Protein AF-A0A7W0LN14-F1 (afdb_monomer)

Foldseek 3Di:
DQFQAWPDDAPDDQPVLVVLLVVLVVCCVVCVVLPQLGPVLNVLLNSLSRHQVRQLCRQFPPVLSCVQLVVLCVVQNSLLSSLLSLLLCCQLFVQIWTFGFDPDVPDRDTDTHGVNVVSVVSLVVLVVRDPSSNVSSVVSSVNSNVSSVVGGDHGPNVRD

Secondary structure (DSSP, 8-state):
-EEEEES---SS--HHHHHHHHHHHHHHHH-GGG-TTHHHHHHHHHHHIIIIIHHHHHHS-HHHHHHHHHHHHHHHHHHHHHHHHHHHHHHH-TT-EEEEE---TT---EEEEEHHHHHHHHHHHHHHH-HHHHHHHHHHHHHHHHHHHHH-SS--GGG-

Mean predicted aligned error: 6.48 Å

pLDDT: mean 83.42, std 11.2, range [43.25, 94.38]

Radius of gyration: 14.92 Å; Cα contacts (8 Å, |Δi|>4): 270; chains: 1; bounding box: 35×44×38 Å

Structure (mmCIF, N/CA/C/O backbone):
data_AF-A0A7W0LN14-F1
#
_entry.id   AF-A0A7W0LN14-F1
#
loop_
_atom_site.group_PDB
_atom_site.id
_atom_site.type_symbol
_atom_site.label_atom_id
_atom_site.label_alt_id
_atom_site.label_comp_id
_atom_site.label_asym_id
_atom_site.label_entity_id
_atom_site.label_seq_id
_atom_site.pdbx_PDB_ins_code
_atom_site.Cartn_x
_atom_site.Cartn_y
_atom_site.Cartn_z
_atom_site.occupancy
_atom_site.B_iso_or_equiv
_atom_site.auth_seq_id
_atom_site.auth_comp_id
_atom_site.auth_asym_id
_atom_site.auth_atom_id
_atom_site.pdbx_PDB_model_num
ATOM 1 N N . MET A 1 1 ? 7.632 -15.639 7.953 1.00 59.16 1 MET A N 1
ATOM 2 C CA . MET A 1 1 ? 6.330 -15.135 8.439 1.00 59.16 1 MET A CA 1
ATOM 3 C C . MET A 1 1 ? 5.765 -14.255 7.340 1.00 59.16 1 MET A C 1
ATOM 5 O O . MET A 1 1 ? 6.448 -13.316 6.955 1.00 59.16 1 MET A O 1
ATOM 9 N N . ALA A 1 2 ? 4.620 -14.611 6.762 1.00 59.25 2 ALA A N 1
ATOM 10 C CA . ALA A 1 2 ? 4.026 -13.870 5.650 1.00 59.25 2 ALA A CA 1
ATOM 11 C C . ALA A 1 2 ? 2.795 -13.099 6.160 1.00 59.25 2 ALA A C 1
ATOM 13 O O . ALA A 1 2 ? 1.876 -13.730 6.693 1.00 59.25 2 ALA A O 1
ATOM 14 N N . PRO A 1 3 ? 2.774 -11.758 6.071 1.00 65.00 3 PRO A N 1
ATOM 15 C CA . PRO A 1 3 ? 1.606 -10.980 6.462 1.00 65.00 3 PRO A CA 1
ATOM 16 C C . PRO A 1 3 ? 0.454 -11.269 5.495 1.00 65.00 3 PRO A C 1
ATOM 18 O O . PRO A 1 3 ? 0.633 -11.199 4.281 1.00 65.00 3 PRO A O 1
ATOM 21 N N . LEU A 1 4 ? -0.713 -11.642 6.028 1.00 71.69 4 LEU A N 1
ATOM 22 C CA . LEU A 1 4 ? -1.864 -12.038 5.208 1.00 71.69 4 LEU A CA 1
ATOM 23 C C . LEU A 1 4 ? -2.873 -10.907 5.052 1.00 71.69 4 LEU A C 1
ATOM 25 O O . LEU A 1 4 ? -3.356 -10.646 3.951 1.00 71.69 4 LEU A O 1
ATOM 29 N N . LYS A 1 5 ? -3.235 -10.281 6.171 1.00 77.88 5 LYS A N 1
ATOM 30 C CA . LYS A 1 5 ? -4.302 -9.286 6.245 1.00 77.88 5 LYS A CA 1
ATOM 31 C C . LYS A 1 5 ? -4.166 -8.495 7.540 1.00 77.88 5 LYS A C 1
ATOM 33 O O . LYS A 1 5 ? -3.615 -8.990 8.521 1.00 77.88 5 LYS A O 1
ATOM 38 N N . ASP A 1 6 ? -4.680 -7.280 7.559 1.00 79.06 6 ASP A N 1
ATOM 39 C CA . ASP A 1 6 ? -4.916 -6.551 8.797 1.00 79.06 6 ASP A CA 1
ATOM 40 C C . ASP A 1 6 ? -6.107 -7.097 9.605 1.00 79.06 6 ASP A C 1
ATOM 42 O O . ASP A 1 6 ? -6.976 -7.810 9.096 1.00 79.06 6 ASP A O 1
ATOM 46 N N . ASN A 1 7 ? -6.127 -6.765 10.897 1.00 81.38 7 ASN A N 1
ATOM 47 C CA . ASN A 1 7 ? -7.186 -7.139 11.836 1.00 81.38 7 ASN A CA 1
ATOM 48 C C . ASN A 1 7 ? -8.394 -6.176 11.807 1.00 81.38 7 ASN A C 1
ATOM 50 O O . ASN A 1 7 ? -9.197 -6.165 12.733 1.00 81.38 7 ASN A O 1
ATOM 54 N N . ILE A 1 8 ? -8.504 -5.320 10.785 1.00 78.50 8 ILE A N 1
ATOM 55 C CA . ILE A 1 8 ? -9.603 -4.355 10.668 1.00 78.50 8 ILE A CA 1
ATOM 56 C C . ILE A 1 8 ? -10.815 -5.062 10.047 1.00 78.50 8 ILE A C 1
ATOM 58 O O . ILE A 1 8 ? -10.728 -5.654 8.962 1.00 78.50 8 ILE A O 1
ATOM 62 N N . GLU A 1 9 ? -11.963 -4.996 10.725 1.00 75.69 9 GLU A N 1
ATOM 63 C CA . GLU A 1 9 ? -13.231 -5.484 10.180 1.00 75.69 9 GLU A CA 1
ATOM 64 C C . GLU A 1 9 ? -13.692 -4.592 9.021 1.00 75.69 9 GLU A C 1
ATOM 66 O O . GLU A 1 9 ? -14.036 -3.422 9.191 1.00 75.69 9 GLU A O 1
ATOM 71 N N . LYS A 1 10 ? -13.696 -5.154 7.809 1.00 75.31 10 LYS A N 1
ATOM 72 C CA . LYS A 1 10 ? -14.046 -4.424 6.583 1.00 75.31 10 LYS A CA 1
ATOM 73 C C . LYS A 1 10 ? -15.563 -4.374 6.430 1.00 75.31 10 LYS A C 1
ATOM 75 O O . LYS A 1 10 ? -16.206 -5.423 6.367 1.00 75.31 10 LYS A O 1
ATOM 80 N N . ARG A 1 11 ? -16.138 -3.173 6.313 1.00 78.38 11 ARG A N 1
ATOM 81 C CA . ARG A 1 11 ? -17.588 -2.987 6.093 1.00 78.38 11 ARG A CA 1
ATOM 82 C C . ARG A 1 11 ? -17.982 -3.254 4.641 1.00 78.38 11 ARG A C 1
ATOM 84 O O . ARG A 1 11 ? -19.139 -3.574 4.367 1.00 78.38 11 ARG A O 1
ATOM 91 N N . ARG A 1 12 ? -17.044 -3.097 3.703 1.00 80.81 12 ARG A N 1
ATOM 92 C CA . ARG A 1 12 ? -17.236 -3.336 2.266 1.00 80.81 12 ARG A CA 1
ATOM 93 C C . ARG A 1 12 ? -16.156 -4.243 1.693 1.00 80.81 12 ARG A C 1
ATOM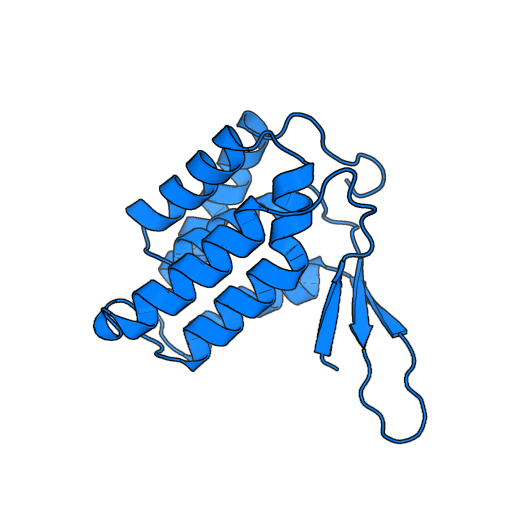 95 O O . ARG A 1 12 ? -15.040 -4.327 2.197 1.00 80.81 12 ARG A O 1
ATOM 102 N N . PHE A 1 13 ? -16.504 -4.918 0.601 1.00 83.31 13 PHE A N 1
ATOM 103 C CA . PHE A 1 13 ? -15.533 -5.681 -0.171 1.00 83.31 13 PHE A CA 1
ATOM 104 C C . PHE A 1 13 ? -14.588 -4.718 -0.918 1.00 83.31 13 PHE A C 1
ATOM 106 O O . PHE A 1 13 ? -15.085 -3.769 -1.530 1.00 83.31 13 PHE A O 1
ATOM 113 N N . PRO A 1 14 ? -13.259 -4.935 -0.886 1.00 87.88 14 PRO A N 1
ATOM 114 C CA . PRO A 1 14 ? -12.272 -3.988 -1.406 1.00 87.88 14 PRO A CA 1
ATOM 115 C C . PRO A 1 14 ? -12.111 -4.108 -2.930 1.00 87.88 14 PRO A C 1
ATOM 117 O O . PRO A 1 14 ? -11.111 -4.621 -3.439 1.00 87.88 14 PRO A O 1
ATOM 120 N N . VAL A 1 15 ? -13.141 -3.694 -3.671 1.00 91.00 15 VAL A N 1
ATOM 121 C CA . VAL A 1 15 ? -13.194 -3.825 -5.135 1.00 91.00 15 VAL A CA 1
ATOM 122 C C . VAL A 1 15 ? -12.115 -2.972 -5.792 1.00 91.00 15 VAL A C 1
ATOM 124 O O . VAL A 1 15 ? -11.410 -3.463 -6.671 1.00 91.00 15 VAL A O 1
ATOM 127 N N . LEU A 1 16 ? -11.954 -1.714 -5.377 1.00 92.69 16 LEU A N 1
ATOM 128 C CA . LEU A 1 16 ? -10.988 -0.819 -6.012 1.00 92.69 16 LEU A CA 1
ATOM 129 C C . LEU A 1 16 ? -9.555 -1.237 -5.727 1.00 92.69 16 LEU A C 1
ATOM 131 O O . LEU A 1 16 ? -8.716 -1.156 -6.618 1.00 92.69 16 LEU A O 1
ATOM 135 N N . THR A 1 17 ? -9.278 -1.733 -4.528 1.00 92.38 17 THR A N 1
ATOM 136 C CA . THR A 1 17 ? -7.970 -2.291 -4.189 1.00 92.38 17 THR A CA 1
ATOM 137 C C . THR A 1 17 ? -7.612 -3.426 -5.144 1.00 92.38 17 THR A C 1
ATOM 139 O O . THR A 1 17 ? -6.520 -3.432 -5.706 1.00 92.38 17 THR A O 1
ATOM 142 N N . LEU A 1 18 ? -8.543 -4.351 -5.395 1.00 92.81 18 LEU A N 1
ATOM 143 C CA . LEU A 1 18 ? -8.330 -5.452 -6.338 1.00 92.81 18 LEU A CA 1
ATOM 144 C C . LEU A 1 18 ? -8.166 -4.959 -7.778 1.00 92.81 18 LEU A C 1
ATOM 146 O O . LEU A 1 18 ? -7.298 -5.455 -8.494 1.00 92.81 18 LEU A O 1
ATOM 150 N N . VAL A 1 19 ? -8.952 -3.962 -8.190 1.00 93.88 19 VAL A N 1
ATOM 151 C CA . VAL A 1 19 ? -8.820 -3.332 -9.512 1.00 93.88 19 VAL A CA 1
ATOM 152 C C . VAL A 1 19 ? -7.448 -2.683 -9.672 1.00 93.88 19 VAL A C 1
ATOM 154 O O . VAL A 1 19 ? -6.826 -2.845 -10.716 1.00 93.88 19 VAL A O 1
ATOM 157 N N . VAL A 1 20 ? -6.938 -1.996 -8.649 1.00 93.81 20 VAL A N 1
ATOM 158 C CA . VAL A 1 20 ? -5.604 -1.382 -8.679 1.00 93.81 20 VAL A CA 1
ATOM 159 C C . VAL A 1 20 ? -4.504 -2.445 -8.681 1.00 93.81 20 VAL A C 1
ATOM 161 O O . VAL A 1 20 ? -3.548 -2.315 -9.441 1.00 93.81 20 VAL A O 1
ATOM 164 N N . ILE A 1 21 ? -4.645 -3.524 -7.902 1.00 93.50 21 ILE A N 1
ATOM 165 C CA . ILE A 1 21 ? -3.713 -4.665 -7.932 1.00 93.50 21 ILE A CA 1
ATOM 166 C C . ILE A 1 21 ? -3.640 -5.249 -9.346 1.00 93.50 21 ILE A C 1
ATOM 168 O O . ILE A 1 21 ? -2.551 -5.387 -9.904 1.00 93.50 21 ILE A O 1
ATOM 172 N N . ALA A 1 22 ? -4.797 -5.546 -9.941 1.00 93.88 22 ALA A N 1
ATOM 173 C CA . ALA A 1 22 ? -4.879 -6.079 -11.295 1.00 93.88 22 ALA A CA 1
ATOM 174 C C . ALA A 1 22 ? -4.327 -5.081 -12.325 1.00 93.88 22 ALA A C 1
ATOM 176 O O . ALA A 1 22 ? -3.547 -5.463 -13.191 1.00 93.88 22 ALA A O 1
ATOM 177 N N . GLY A 1 23 ? -4.672 -3.799 -12.197 1.00 93.50 23 GLY A N 1
ATOM 178 C CA . GLY A 1 23 ? -4.197 -2.728 -13.070 1.00 93.50 23 GLY A CA 1
ATOM 179 C C . GLY A 1 23 ? -2.678 -2.577 -13.043 1.00 93.50 23 GLY A C 1
ATOM 180 O O . GLY A 1 23 ? -2.062 -2.476 -14.099 1.00 93.50 23 GLY A O 1
ATOM 181 N N . ASN A 1 24 ? -2.058 -2.647 -11.865 1.00 92.62 24 ASN A N 1
ATOM 182 C CA . ASN A 1 24 ? -0.603 -2.591 -11.716 1.00 92.62 24 ASN A CA 1
ATOM 183 C C . ASN A 1 24 ? 0.087 -3.833 -12.286 1.00 92.62 24 ASN A C 1
ATOM 185 O O . ASN A 1 24 ? 1.125 -3.708 -12.932 1.00 92.62 24 ASN A O 1
ATOM 189 N N . ALA A 1 25 ? -0.499 -5.019 -12.097 1.00 91.88 25 ALA A N 1
ATOM 190 C CA . ALA A 1 25 ? 0.013 -6.252 -12.691 1.00 91.88 25 ALA A CA 1
ATOM 191 C C . ALA A 1 25 ? -0.061 -6.221 -14.229 1.00 91.88 25 ALA A C 1
ATOM 193 O O . ALA A 1 25 ? 0.896 -6.598 -14.904 1.00 91.88 25 ALA A O 1
ATOM 194 N N . VAL A 1 26 ? -1.167 -5.719 -14.790 1.00 92.88 26 VAL A N 1
ATOM 195 C CA . VAL A 1 26 ? -1.318 -5.517 -16.239 1.00 92.88 26 VAL A CA 1
ATOM 196 C C . VAL A 1 26 ? -0.335 -4.465 -16.743 1.00 92.88 26 VAL A C 1
ATOM 198 O O . VAL A 1 26 ? 0.326 -4.694 -17.753 1.00 92.88 26 VAL A O 1
ATOM 201 N N . LEU A 1 27 ? -0.189 -3.340 -16.038 1.00 90.56 27 LEU A N 1
ATOM 202 C CA . LEU A 1 27 ? 0.746 -2.281 -16.414 1.00 90.56 27 LEU A CA 1
ATOM 203 C C . LEU A 1 27 ? 2.183 -2.802 -16.469 1.00 90.56 27 LEU A C 1
ATOM 205 O O . LEU A 1 27 ? 2.883 -2.503 -17.428 1.00 90.56 27 LEU A O 1
ATOM 209 N N . TYR A 1 28 ? 2.591 -3.630 -15.506 1.00 89.81 28 TYR A N 1
ATOM 210 C CA . TYR A 1 28 ? 3.896 -4.289 -15.534 1.00 89.81 28 TYR A CA 1
ATOM 211 C C . TYR A 1 28 ? 4.057 -5.221 -16.741 1.00 89.81 28 TYR A C 1
ATOM 213 O O . TYR A 1 28 ? 5.114 -5.248 -17.360 1.00 89.81 28 TYR A O 1
ATOM 221 N N . GLY A 1 29 ? 3.007 -5.960 -17.111 1.00 89.62 29 GLY A N 1
ATOM 222 C CA . GLY A 1 29 ? 3.032 -6.831 -18.289 1.00 89.62 29 GLY A CA 1
ATOM 223 C C . GLY A 1 29 ? 3.119 -6.076 -19.621 1.00 89.62 29 GLY A C 1
ATOM 224 O O . GLY A 1 29 ? 3.702 -6.591 -20.571 1.00 89.62 29 GLY A O 1
ATOM 225 N N . VAL A 1 30 ? 2.550 -4.868 -19.701 1.00 91.12 30 VAL A N 1
ATOM 226 C CA . VAL A 1 30 ? 2.544 -4.043 -20.925 1.00 91.12 30 VAL A CA 1
ATOM 227 C C . VAL A 1 30 ? 3.768 -3.126 -21.009 1.00 91.12 30 VAL A C 1
ATOM 229 O O . VAL A 1 30 ? 4.254 -2.875 -22.109 1.00 91.12 30 VAL A O 1
ATOM 232 N N . ARG A 1 31 ? 4.238 -2.606 -19.870 1.00 87.62 31 ARG A N 1
ATOM 233 C CA . ARG A 1 31 ? 5.351 -1.650 -19.745 1.00 87.62 31 ARG A CA 1
ATOM 234 C C . ARG A 1 31 ? 6.220 -1.969 -18.524 1.00 87.62 31 ARG A C 1
ATOM 236 O O . ARG A 1 31 ? 6.171 -1.241 -17.525 1.00 87.62 31 ARG A O 1
ATOM 243 N N . PRO A 1 32 ? 7.007 -3.055 -18.562 1.00 83.00 32 PRO A N 1
ATOM 244 C CA . PRO A 1 32 ? 7.890 -3.418 -17.455 1.00 83.00 32 PRO A CA 1
ATOM 245 C C . PRO A 1 32 ? 8.931 -2.332 -17.150 1.00 83.00 32 PRO A C 1
ATOM 247 O O . PRO A 1 32 ? 9.331 -2.185 -16.001 1.00 83.00 32 PRO A O 1
ATOM 250 N N . GLU A 1 33 ? 9.310 -1.522 -18.140 1.00 81.25 33 GLU A N 1
ATOM 251 C CA . GLU A 1 33 ? 10.228 -0.386 -18.008 1.00 81.25 33 GLU A CA 1
ATOM 252 C C . GLU A 1 33 ? 9.703 0.751 -17.120 1.00 81.25 33 GLU A C 1
ATOM 254 O O . GLU A 1 33 ? 10.471 1.617 -16.729 1.00 81.25 33 GLU A O 1
ATOM 259 N N . SER A 1 34 ? 8.407 0.765 -16.790 1.00 75.62 34 SER A N 1
ATOM 260 C CA . SER A 1 34 ? 7.837 1.734 -15.839 1.00 75.62 34 SER A CA 1
ATOM 261 C C . SER A 1 34 ? 8.104 1.367 -14.369 1.00 75.62 34 SER A C 1
ATOM 263 O O . SER A 1 34 ? 7.630 2.065 -13.473 1.00 75.62 34 SER A O 1
ATOM 265 N N . PHE A 1 35 ? 8.789 0.246 -14.116 1.00 78.19 35 PHE A N 1
ATOM 266 C CA . PHE A 1 35 ? 9.081 -0.286 -12.787 1.00 78.19 35 PHE A CA 1
ATOM 267 C C . PHE A 1 35 ? 10.585 -0.507 -12.641 1.00 78.19 35 PHE A C 1
ATOM 269 O O . PHE A 1 35 ? 11.102 -1.558 -13.024 1.00 78.19 35 PHE A O 1
ATOM 276 N N . ASP A 1 36 ? 11.271 0.470 -12.053 1.00 69.38 36 ASP A N 1
ATOM 277 C CA . ASP A 1 36 ? 12.735 0.487 -11.975 1.00 69.38 36 ASP A CA 1
ATOM 278 C C . ASP A 1 36 ? 13.305 -0.747 -11.234 1.00 69.38 36 ASP A C 1
ATOM 280 O O . ASP A 1 36 ? 14.236 -1.400 -11.694 1.00 69.38 36 ASP A O 1
ATOM 284 N N . GLY A 1 37 ? 12.650 -1.196 -10.158 1.00 71.19 37 GLY A N 1
ATOM 285 C CA . GLY A 1 37 ? 13.014 -2.386 -9.373 1.00 71.19 37 GLY A CA 1
ATOM 286 C C . GLY A 1 37 ? 12.428 -3.718 -9.873 1.00 71.19 37 GLY A C 1
ATOM 287 O O . GLY A 1 37 ? 12.472 -4.728 -9.156 1.00 71.19 37 GLY A O 1
ATOM 288 N N . GLY A 1 38 ? 11.845 -3.744 -11.075 1.00 82.94 38 GLY A N 1
ATOM 289 C CA . GLY A 1 38 ? 11.341 -4.950 -11.734 1.00 82.94 38 GLY A CA 1
ATOM 290 C C . GLY A 1 38 ? 10.238 -5.697 -10.968 1.00 82.94 38 GLY A C 1
ATOM 291 O O . GLY A 1 38 ? 9.455 -5.129 -10.204 1.00 82.94 38 GLY A O 1
ATOM 292 N N . ILE A 1 39 ? 10.159 -7.017 -11.177 1.00 85.19 39 ILE A N 1
ATOM 293 C CA . ILE A 1 39 ? 9.083 -7.851 -10.612 1.00 85.19 39 ILE A CA 1
ATOM 294 C C . ILE A 1 39 ? 9.092 -7.880 -9.079 1.00 85.19 39 ILE A C 1
ATOM 296 O O . ILE A 1 39 ? 8.041 -8.004 -8.458 1.00 85.19 39 ILE A O 1
ATOM 300 N N . ALA A 1 40 ? 10.264 -7.744 -8.454 1.00 85.75 40 ALA A N 1
ATOM 301 C CA . ALA A 1 40 ? 10.395 -7.771 -7.002 1.00 85.75 40 ALA A CA 1
ATOM 302 C C . ALA A 1 40 ? 9.711 -6.555 -6.358 1.00 85.75 40 ALA A C 1
ATOM 304 O O . ALA A 1 40 ? 8.925 -6.711 -5.421 1.00 85.75 40 ALA A O 1
ATOM 305 N N . GLN A 1 41 ? 9.933 -5.364 -6.921 1.00 83.94 41 GLN A N 1
ATOM 306 C CA . GLN A 1 41 ? 9.274 -4.137 -6.482 1.00 83.94 41 GLN A CA 1
ATOM 307 C C . GLN A 1 41 ? 7.758 -4.213 -6.680 1.00 83.94 41 GLN A C 1
ATOM 309 O O . GLN A 1 41 ? 7.002 -3.824 -5.787 1.00 83.94 41 GLN A O 1
ATOM 314 N N . LEU A 1 42 ? 7.302 -4.766 -7.811 1.00 88.25 42 LEU A N 1
ATOM 315 C CA . LEU A 1 42 ? 5.879 -5.002 -8.045 1.00 88.25 42 LEU A CA 1
ATOM 316 C C . LEU A 1 42 ? 5.294 -5.932 -6.976 1.00 88.25 42 LEU A C 1
ATOM 318 O O . LEU A 1 42 ? 4.272 -5.601 -6.384 1.00 88.25 42 LEU A O 1
ATOM 322 N N . LEU A 1 43 ? 5.924 -7.075 -6.697 1.00 89.88 43 LEU A N 1
ATOM 323 C CA . LEU A 1 43 ? 5.405 -8.039 -5.721 1.00 89.88 43 LEU A CA 1
ATOM 324 C C . LEU A 1 43 ? 5.308 -7.438 -4.318 1.00 89.88 43 LEU A C 1
ATOM 326 O O . LEU A 1 43 ? 4.315 -7.671 -3.627 1.00 89.88 43 LEU A O 1
ATOM 330 N N . VAL A 1 44 ? 6.284 -6.622 -3.913 1.00 88.12 44 VAL A N 1
ATOM 331 C CA . VAL A 1 44 ? 6.206 -5.888 -2.644 1.00 88.12 44 VAL A CA 1
ATOM 332 C C . VAL A 1 44 ? 5.072 -4.870 -2.672 1.00 88.12 44 VAL A C 1
ATOM 334 O O . VAL A 1 44 ? 4.243 -4.868 -1.764 1.00 88.12 44 VAL A O 1
ATOM 337 N N . ALA A 1 45 ? 4.965 -4.061 -3.725 1.00 90.06 45 ALA A N 1
ATOM 338 C CA . ALA A 1 45 ? 3.896 -3.075 -3.867 1.00 90.06 45 ALA A CA 1
ATOM 339 C C . ALA A 1 45 ? 2.498 -3.725 -3.819 1.00 90.06 45 ALA A C 1
ATOM 341 O O . ALA A 1 45 ? 1.626 -3.274 -3.074 1.00 90.06 45 ALA A O 1
ATOM 342 N N . LEU A 1 46 ? 2.298 -4.824 -4.550 1.00 92.50 46 LEU A N 1
ATOM 343 C CA . LEU A 1 46 ? 1.043 -5.577 -4.578 1.00 92.50 46 LEU A CA 1
ATOM 344 C C . LEU A 1 46 ? 0.752 -6.274 -3.246 1.00 92.50 46 LEU A C 1
ATOM 346 O O . LEU A 1 46 ? -0.396 -6.273 -2.809 1.00 92.50 46 LEU A O 1
ATOM 350 N N . GLY A 1 47 ? 1.766 -6.833 -2.582 1.00 89.81 47 GLY A N 1
ATOM 351 C CA . GLY A 1 47 ? 1.612 -7.461 -1.269 1.00 89.81 47 GLY A CA 1
ATOM 352 C C . GLY A 1 47 ? 1.154 -6.461 -0.209 1.00 89.81 47 GLY A C 1
ATOM 353 O O . GLY A 1 47 ? 0.197 -6.715 0.519 1.00 89.81 47 GLY A O 1
ATOM 354 N N . PHE A 1 48 ? 1.768 -5.279 -0.170 1.00 89.81 48 PHE A N 1
ATOM 355 C CA . PHE A 1 48 ? 1.342 -4.202 0.726 1.00 89.81 48 PHE A CA 1
ATOM 356 C C . PHE A 1 48 ? -0.061 -3.687 0.388 1.00 89.81 48 PHE A C 1
ATOM 358 O O . PHE A 1 48 ? -0.873 -3.468 1.289 1.00 89.81 48 PHE A O 1
ATOM 365 N N . LEU A 1 49 ? -0.381 -3.550 -0.900 1.00 91.50 49 LEU A N 1
ATOM 366 C CA . LEU A 1 49 ? -1.713 -3.146 -1.343 1.00 91.50 49 LEU A CA 1
ATOM 367 C C . LEU A 1 49 ? -2.781 -4.190 -0.975 1.00 91.50 49 LEU A C 1
ATOM 369 O O . LEU A 1 49 ? -3.879 -3.824 -0.564 1.00 91.50 49 LEU A O 1
ATOM 373 N N . TRP A 1 50 ? -2.450 -5.478 -1.046 1.00 90.56 50 TRP A N 1
ATOM 374 C CA . TRP A 1 50 ? -3.323 -6.573 -0.624 1.00 90.56 50 TRP A CA 1
ATOM 375 C C . TRP A 1 50 ? -3.633 -6.526 0.876 1.00 90.56 50 TRP A C 1
ATOM 377 O O . TRP A 1 50 ? -4.790 -6.670 1.280 1.00 90.56 50 TRP A O 1
ATOM 387 N N . ILE A 1 51 ? -2.610 -6.291 1.701 1.00 88.06 51 ILE A N 1
ATOM 388 C CA . ILE A 1 51 ? -2.749 -6.274 3.161 1.00 88.06 51 ILE A CA 1
ATOM 389 C C . ILE A 1 51 ? -3.536 -5.040 3.609 1.00 88.06 51 ILE A C 1
ATOM 391 O O . ILE A 1 51 ? -4.528 -5.182 4.322 1.00 88.06 51 ILE A O 1
ATOM 395 N N . PHE A 1 52 ? -3.115 -3.849 3.170 1.00 90.06 52 PHE A N 1
ATOM 396 C CA . PHE A 1 52 ? -3.571 -2.571 3.729 1.00 90.06 52 PHE A CA 1
ATOM 397 C C . PHE A 1 52 ? -4.584 -1.828 2.854 1.00 90.06 52 PHE A C 1
ATOM 399 O O . PHE A 1 52 ? -5.421 -1.085 3.369 1.00 90.06 52 PHE A O 1
ATOM 406 N N . GLY A 1 53 ? -4.543 -2.020 1.533 1.00 88.88 53 GLY A N 1
ATOM 407 C CA . GLY A 1 53 ? -5.334 -1.237 0.579 1.00 88.88 53 GLY A CA 1
ATOM 408 C C . GLY A 1 53 ? -6.832 -1.314 0.845 1.00 88.88 53 GLY A C 1
ATOM 409 O O . GLY A 1 53 ? -7.508 -0.288 0.862 1.00 88.88 53 GLY A O 1
ATOM 410 N N . GLY A 1 54 ? -7.333 -2.506 1.178 1.00 89.94 54 GLY A N 1
ATOM 411 C CA . GLY A 1 54 ? -8.760 -2.691 1.434 1.00 89.94 54 GLY A CA 1
ATOM 412 C C . GLY A 1 54 ? -9.280 -1.945 2.665 1.00 89.94 54 GLY A C 1
ATOM 413 O O . GLY A 1 54 ? -10.447 -1.574 2.693 1.00 89.94 54 GLY A O 1
ATOM 414 N N . SER A 1 55 ? -8.435 -1.698 3.665 1.00 90.12 55 SER A N 1
ATOM 415 C CA . SER A 1 55 ? -8.836 -0.947 4.864 1.00 90.12 55 SER A CA 1
ATOM 416 C C . SER A 1 55 ? -8.778 0.554 4.639 1.00 90.12 55 SER A C 1
ATOM 418 O O . SER A 1 55 ? -9.614 1.293 5.152 1.00 90.12 55 SER A O 1
ATOM 420 N N . ILE A 1 56 ? -7.853 1.007 3.790 1.00 89.75 56 ILE A N 1
ATOM 421 C CA . ILE A 1 56 ? -7.848 2.386 3.300 1.00 89.75 56 ILE A CA 1
ATOM 422 C C . ILE A 1 56 ? -9.114 2.637 2.482 1.00 89.75 56 ILE A C 1
ATOM 424 O O . ILE A 1 56 ? -9.802 3.619 2.740 1.00 89.75 56 ILE A O 1
ATOM 428 N N . GLU A 1 57 ? -9.458 1.745 1.551 1.00 91.81 57 GLU A N 1
ATOM 429 C CA . GLU A 1 57 ? -10.677 1.845 0.740 1.00 91.81 57 GLU A CA 1
ATOM 430 C C . GLU A 1 57 ? -11.944 1.905 1.604 1.00 91.81 57 GLU A C 1
ATOM 432 O O . GLU A 1 57 ? -12.816 2.724 1.331 1.00 91.81 57 GLU A O 1
ATOM 437 N N . ASP A 1 58 ? -12.029 1.107 2.673 1.00 89.62 58 ASP A N 1
ATOM 438 C CA . ASP A 1 58 ? -13.180 1.102 3.589 1.00 89.62 58 ASP A CA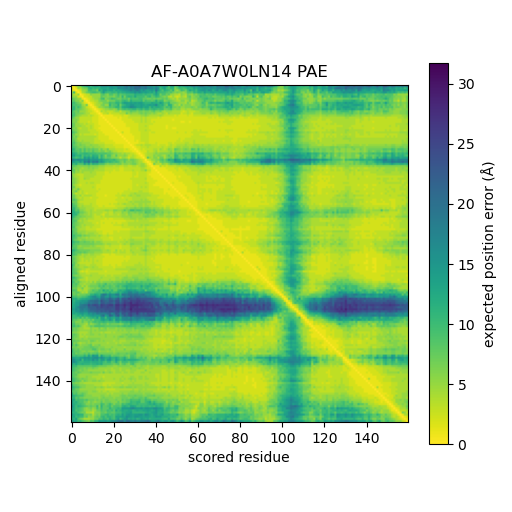 1
ATOM 439 C C . ASP A 1 58 ? -13.297 2.405 4.409 1.00 89.62 58 ASP A C 1
ATOM 441 O O . ASP A 1 58 ? -14.403 2.870 4.696 1.00 89.62 58 ASP A O 1
ATOM 445 N N . SER A 1 59 ? -12.161 3.041 4.725 1.00 86.69 59 SER A N 1
ATOM 446 C CA . SER A 1 59 ? -12.098 4.308 5.475 1.00 86.69 59 SER A CA 1
ATOM 447 C C . SER A 1 59 ? -12.599 5.531 4.685 1.00 86.69 59 SER A C 1
ATOM 449 O O . SER A 1 59 ? -12.884 6.600 5.250 1.00 86.69 59 SER A O 1
ATOM 451 N N . MET A 1 60 ? -12.714 5.397 3.361 1.00 88.31 60 MET A N 1
ATOM 452 C CA . MET A 1 60 ? -13.054 6.484 2.446 1.00 88.31 60 MET A CA 1
ATOM 453 C C . MET A 1 60 ? -14.113 6.075 1.419 1.00 88.31 60 MET A C 1
ATOM 455 O O . MET A 1 60 ? -14.599 4.951 1.377 1.00 88.31 60 MET A O 1
ATOM 459 N N . SER A 1 61 ? -14.561 7.031 0.606 1.00 87.75 61 SER A N 1
ATOM 460 C CA . SER A 1 61 ? -15.440 6.706 -0.516 1.00 87.75 61 SER A CA 1
ATOM 461 C C . SER A 1 61 ? -14.623 6.232 -1.727 1.00 87.75 61 SER A C 1
ATOM 463 O O . SER A 1 61 ? -13.472 6.649 -1.878 1.00 87.75 61 SER A O 1
ATOM 465 N N . PRO A 1 62 ? -15.222 5.441 -2.641 1.00 89.31 62 PRO A N 1
ATOM 466 C CA . PRO A 1 62 ? -14.535 4.915 -3.822 1.00 89.31 62 PRO A CA 1
ATOM 467 C C . PRO A 1 62 ? -13.773 5.982 -4.627 1.00 8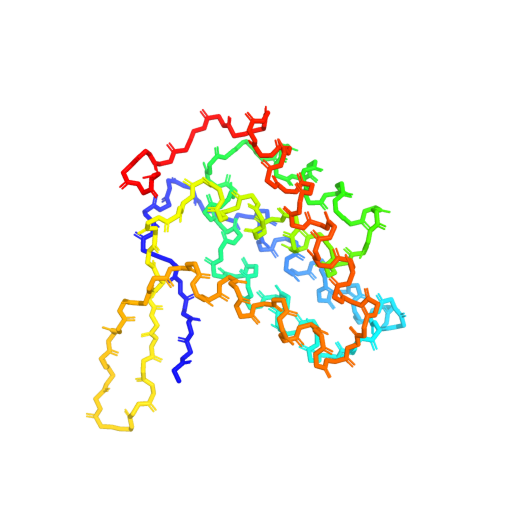9.31 62 PRO A C 1
ATOM 469 O O . PRO A 1 62 ? -12.607 5.813 -4.971 1.00 89.31 62 PRO A O 1
ATOM 472 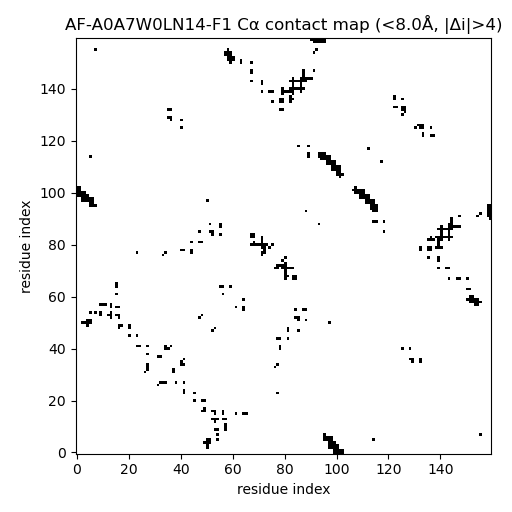N N . TRP A 1 63 ? -14.397 7.141 -4.854 1.00 88.00 63 TRP A N 1
ATOM 473 C CA . TRP A 1 63 ? -13.779 8.239 -5.602 1.00 88.00 63 TRP A CA 1
ATOM 474 C C . TRP A 1 63 ? -12.557 8.837 -4.912 1.00 88.00 63 TRP A C 1
ATOM 476 O O . TRP A 1 63 ? -11.593 9.213 -5.571 1.00 88.00 63 TRP A O 1
ATOM 486 N N . ARG A 1 64 ? -12.570 8.902 -3.581 1.00 91.88 64 ARG A N 1
ATOM 487 C CA . ARG A 1 64 ? -11.452 9.444 -2.807 1.00 91.88 64 ARG A CA 1
ATOM 488 C C . ARG A 1 64 ? -10.268 8.490 -2.786 1.00 91.88 64 ARG A C 1
ATOM 490 O O . ARG A 1 64 ? -9.137 8.958 -2.837 1.00 91.88 64 ARG A O 1
ATOM 497 N N . PHE A 1 65 ? -10.530 7.184 -2.806 1.00 92.38 65 PHE A N 1
ATOM 498 C CA . PHE A 1 65 ? -9.489 6.171 -2.964 1.00 92.38 65 PHE A CA 1
ATOM 499 C C . PHE A 1 65 ? -8.772 6.315 -4.304 1.00 92.38 65 PHE A C 1
ATOM 501 O O . PHE A 1 65 ? -7.546 6.382 -4.341 1.00 92.38 65 PHE A O 1
ATOM 508 N N . VAL A 1 66 ? -9.532 6.453 -5.396 1.00 92.19 66 VAL A N 1
ATOM 509 C CA . VAL A 1 66 ? -8.958 6.662 -6.734 1.00 92.19 66 VAL A CA 1
ATOM 510 C C . VAL A 1 66 ? -8.169 7.968 -6.805 1.00 92.19 66 VAL A C 1
ATOM 512 O O . VAL A 1 66 ? -7.083 7.976 -7.373 1.00 92.19 66 VAL A O 1
ATOM 515 N N . LEU A 1 67 ? -8.667 9.055 -6.207 1.00 92.25 67 LEU A N 1
ATOM 516 C CA . LEU A 1 67 ? -7.938 10.328 -6.161 1.00 92.25 67 LEU A CA 1
ATOM 517 C C . LEU A 1 67 ? -6.631 10.217 -5.372 1.00 92.25 67 LEU A C 1
ATOM 519 O O . LEU A 1 67 ? -5.604 10.708 -5.832 1.00 92.25 67 LEU A O 1
ATOM 523 N N . LEU A 1 68 ? -6.655 9.561 -4.211 1.00 92.31 68 LEU A N 1
ATOM 524 C CA . LEU A 1 68 ? -5.467 9.376 -3.380 1.00 92.31 68 LEU A CA 1
ATOM 525 C C . LEU A 1 68 ? -4.417 8.518 -4.093 1.00 92.31 68 LEU A C 1
ATOM 527 O O . LEU A 1 68 ? -3.249 8.895 -4.158 1.00 92.31 68 LEU A O 1
ATOM 531 N N . TYR A 1 69 ? -4.844 7.392 -4.666 1.00 93.38 69 TYR A N 1
ATOM 532 C CA . TYR A 1 69 ? -3.974 6.518 -5.445 1.00 93.38 69 TYR A CA 1
ATOM 533 C C . TYR A 1 69 ? -3.424 7.231 -6.687 1.00 93.38 69 TYR A C 1
ATOM 535 O O . TYR A 1 69 ? -2.220 7.222 -6.938 1.00 93.38 69 TYR A O 1
ATOM 543 N N . GLY A 1 70 ? -4.300 7.900 -7.438 1.00 91.94 70 GLY A N 1
ATOM 544 C CA . GLY A 1 70 ? -3.957 8.638 -8.649 1.00 91.94 70 GLY A CA 1
ATOM 545 C C . GLY A 1 70 ? -2.986 9.789 -8.394 1.00 91.94 70 GLY A C 1
ATOM 546 O O . GLY A 1 70 ? -2.101 10.015 -9.213 1.00 91.94 70 GLY A O 1
ATOM 547 N N . ALA A 1 71 ? -3.090 10.471 -7.249 1.00 90.81 71 ALA A N 1
ATOM 548 C CA . ALA A 1 71 ? -2.155 11.525 -6.863 1.00 90.81 71 ALA A CA 1
ATOM 549 C C . ALA A 1 71 ? -0.727 10.987 -6.688 1.00 90.81 71 ALA A C 1
ATOM 551 O O . ALA A 1 71 ? 0.215 11.560 -7.234 1.00 90.81 71 ALA A O 1
ATOM 552 N N . GLY A 1 72 ? -0.564 9.864 -5.982 1.00 89.56 72 GLY A N 1
ATOM 553 C CA . GLY A 1 72 ? 0.744 9.223 -5.844 1.00 89.56 72 GLY A CA 1
ATOM 554 C C . GLY A 1 72 ? 1.246 8.634 -7.166 1.00 89.56 72 GLY A C 1
ATOM 555 O O . GLY A 1 72 ? 2.427 8.762 -7.483 1.00 89.56 72 GLY A O 1
ATOM 556 N N . PHE A 1 73 ? 0.346 8.076 -7.983 1.00 90.31 73 PHE A N 1
ATOM 557 C CA . PHE A 1 73 ? 0.688 7.514 -9.292 1.00 90.31 73 PHE A CA 1
ATOM 558 C C . PHE A 1 73 ? 1.182 8.573 -10.281 1.00 90.31 73 PHE A C 1
ATOM 560 O O . PHE A 1 73 ? 2.197 8.373 -10.940 1.00 90.31 73 PHE A O 1
ATOM 567 N N . ALA A 1 74 ? 0.497 9.714 -10.373 1.00 89.06 74 ALA A N 1
ATOM 568 C CA . ALA A 1 74 ? 0.884 10.799 -11.271 1.00 89.06 74 ALA A CA 1
ATOM 569 C C . ALA A 1 74 ? 2.211 11.454 -10.861 1.00 89.06 74 ALA A C 1
ATOM 571 O O . ALA A 1 74 ? 2.960 11.903 -11.724 1.00 89.06 74 ALA A O 1
ATOM 572 N N . ALA A 1 75 ? 2.501 11.508 -9.558 1.00 86.19 75 ALA A N 1
ATOM 573 C CA . ALA A 1 75 ? 3.734 12.098 -9.050 1.00 86.19 75 ALA A CA 1
ATOM 574 C C . ALA A 1 75 ? 4.939 11.152 -9.169 1.00 86.19 75 ALA A C 1
ATOM 576 O O . ALA A 1 75 ? 6.041 11.600 -9.474 1.00 86.19 75 ALA A O 1
ATOM 577 N N . PHE A 1 76 ? 4.740 9.858 -8.901 1.00 88.12 76 PHE A N 1
ATOM 578 C CA . PHE A 1 76 ? 5.829 8.932 -8.567 1.00 88.12 76 PHE A CA 1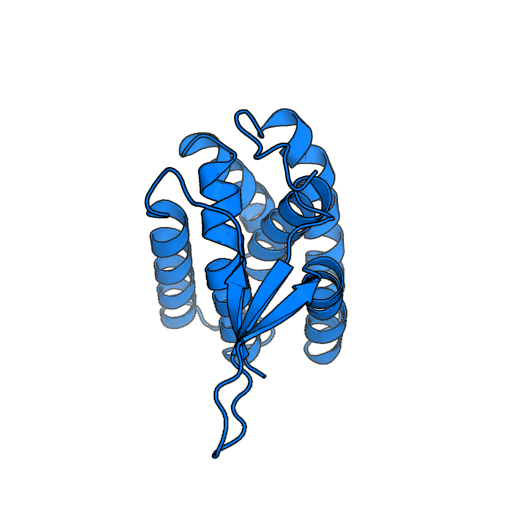
ATOM 579 C C . PHE A 1 76 ? 5.587 7.487 -9.049 1.00 88.12 76 PHE A C 1
ATOM 581 O O . PHE A 1 76 ? 6.208 6.549 -8.548 1.00 88.12 76 PHE A O 1
ATOM 588 N N . GLY A 1 77 ? 4.648 7.272 -9.973 1.00 87.69 77 GLY A N 1
ATOM 589 C CA . GLY A 1 77 ? 4.320 5.944 -10.494 1.00 87.69 77 GLY A CA 1
ATOM 590 C C . GLY A 1 77 ? 3.738 4.995 -9.441 1.00 87.69 77 GLY A C 1
ATOM 591 O O . GLY A 1 77 ? 3.232 5.405 -8.395 1.00 87.69 77 GLY A O 1
ATOM 592 N N . VAL A 1 78 ? 3.790 3.688 -9.712 1.00 87.44 78 VAL A N 1
ATOM 593 C CA . VAL A 1 78 ? 3.154 2.669 -8.853 1.00 87.44 78 VAL A CA 1
ATOM 594 C C . VAL A 1 78 ? 3.750 2.640 -7.446 1.00 87.44 78 VAL A C 1
ATOM 596 O O . VAL A 1 78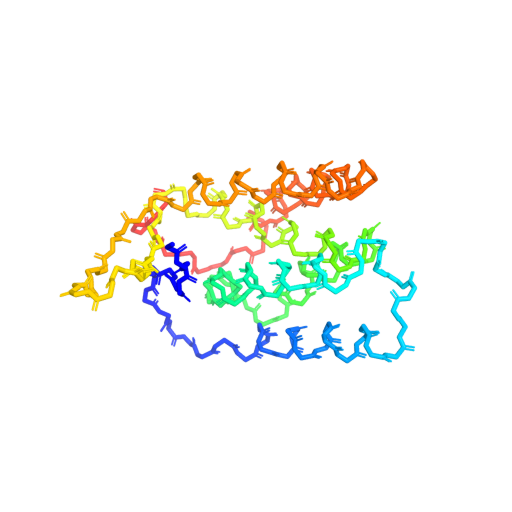 ? 3.010 2.529 -6.468 1.00 87.44 78 VAL A O 1
ATOM 599 N N . SER A 1 79 ? 5.074 2.770 -7.332 1.00 85.94 79 SER A N 1
ATOM 600 C CA . SER A 1 79 ? 5.766 2.741 -6.041 1.00 85.94 79 SER A CA 1
ATOM 601 C C . SER A 1 79 ? 5.301 3.869 -5.127 1.00 85.94 79 SER A C 1
ATOM 603 O O . SER A 1 79 ? 4.904 3.625 -3.984 1.00 85.94 79 SER A O 1
ATOM 605 N N . GLY A 1 80 ? 5.263 5.098 -5.650 1.00 88.75 80 GLY A N 1
ATOM 606 C CA . GLY A 1 80 ? 4.779 6.234 -4.883 1.00 88.75 80 GLY A CA 1
ATOM 607 C C . GLY A 1 80 ? 3.273 6.199 -4.643 1.00 88.75 80 GLY A C 1
ATOM 608 O O . GLY A 1 80 ? 2.845 6.583 -3.562 1.00 88.75 80 GLY A O 1
ATOM 609 N N . ALA A 1 81 ? 2.473 5.654 -5.565 1.00 92.06 81 ALA A N 1
ATOM 610 C CA . ALA A 1 81 ? 1.038 5.448 -5.352 1.00 92.06 81 ALA A CA 1
ATOM 611 C C . ALA A 1 81 ? 0.752 4.530 -4.156 1.00 92.06 81 ALA A C 1
ATOM 613 O O . ALA A 1 81 ? -0.054 4.865 -3.283 1.00 92.06 81 ALA A O 1
ATOM 614 N N . VAL A 1 82 ? 1.451 3.394 -4.074 1.00 92.31 82 VAL A N 1
ATOM 615 C CA . VAL A 1 82 ? 1.351 2.493 -2.919 1.00 92.31 82 VAL A CA 1
ATOM 616 C C . VAL A 1 82 ? 1.880 3.182 -1.668 1.00 92.31 82 VAL A C 1
ATOM 618 O O . VAL A 1 82 ? 1.207 3.155 -0.644 1.00 92.31 82 VAL A O 1
ATOM 621 N N . ALA A 1 83 ? 3.013 3.879 -1.744 1.00 92.75 83 ALA A N 1
ATOM 622 C CA . ALA A 1 83 ? 3.554 4.610 -0.604 1.00 92.75 83 ALA A CA 1
ATOM 623 C C . ALA A 1 83 ? 2.589 5.682 -0.066 1.00 92.75 83 ALA A C 1
ATOM 625 O O . ALA A 1 83 ? 2.429 5.814 1.143 1.00 92.75 83 ALA A O 1
ATOM 626 N N . THR A 1 84 ? 1.880 6.397 -0.942 1.00 94.38 84 THR A N 1
ATOM 627 C CA . THR A 1 84 ? 0.821 7.348 -0.571 1.00 94.38 84 THR A CA 1
ATOM 628 C C . THR A 1 84 ? -0.318 6.675 0.178 1.00 94.38 84 THR A C 1
ATOM 630 O O . THR A 1 84 ? -0.769 7.188 1.203 1.00 94.38 84 THR A O 1
ATOM 633 N N . LEU A 1 85 ? -0.746 5.495 -0.259 1.00 94.38 85 LEU A N 1
ATOM 634 C CA . LEU A 1 85 ? -1.726 4.711 0.485 1.00 94.38 85 LEU A CA 1
ATOM 635 C C . LEU A 1 85 ? -1.175 4.287 1.861 1.00 94.38 85 LEU A C 1
ATOM 637 O O . LEU A 1 85 ? -1.831 4.506 2.880 1.00 94.38 85 LEU A O 1
ATOM 641 N N . LEU A 1 86 ? 0.052 3.763 1.923 1.00 92.94 86 LEU A N 1
ATOM 642 C CA . LEU A 1 86 ? 0.673 3.300 3.171 1.00 92.94 86 LEU A CA 1
ATOM 643 C C . LEU A 1 86 ? 0.912 4.426 4.182 1.00 92.94 86 LEU A C 1
ATOM 645 O O . LEU A 1 86 ? 0.659 4.237 5.370 1.00 92.94 86 LEU A O 1
ATOM 649 N N . GLY A 1 87 ? 1.337 5.606 3.729 1.00 91.38 87 GLY A N 1
ATOM 650 C CA . GLY A 1 87 ? 1.459 6.788 4.581 1.00 91.38 87 GLY A CA 1
ATOM 651 C C . GLY A 1 87 ? 0.106 7.231 5.136 1.00 91.38 87 GLY A C 1
ATOM 652 O O . GLY A 1 87 ? -0.010 7.538 6.321 1.00 91.38 87 GLY A O 1
ATOM 653 N N . GLY A 1 88 ? -0.944 7.182 4.311 1.00 91.00 88 GLY A N 1
ATOM 654 C CA . GLY A 1 88 ? -2.309 7.436 4.766 1.00 91.00 88 GLY A CA 1
ATOM 655 C C . GLY A 1 88 ? -2.764 6.441 5.838 1.00 91.00 88 GLY A C 1
ATOM 656 O O . GLY A 1 88 ? -3.283 6.844 6.879 1.00 91.00 88 GLY A O 1
ATOM 657 N N . TYR A 1 89 ? -2.505 5.149 5.623 1.00 91.00 89 TYR A N 1
ATOM 658 C CA . TYR A 1 89 ? -2.807 4.095 6.594 1.00 91.00 89 TYR A CA 1
ATOM 659 C C . TYR A 1 89 ? -2.045 4.289 7.907 1.00 91.00 89 TYR A C 1
ATOM 661 O O . TYR A 1 89 ? -2.644 4.181 8.972 1.00 91.00 89 TYR A O 1
ATOM 669 N N . ALA A 1 90 ? -0.745 4.594 7.851 1.00 90.25 90 ALA A N 1
ATOM 670 C CA . ALA A 1 90 ? 0.087 4.778 9.042 1.00 90.25 90 ALA A CA 1
ATOM 671 C C . ALA A 1 90 ? -0.465 5.868 9.974 1.00 90.25 90 ALA A C 1
ATOM 673 O O . ALA A 1 90 ? -0.342 5.757 11.192 1.00 90.25 90 ALA A O 1
ATOM 674 N N . LEU A 1 91 ? -1.092 6.897 9.398 1.00 89.94 91 LEU A N 1
ATOM 675 C CA . LEU A 1 91 ? -1.721 7.976 10.148 1.00 89.94 91 LEU A CA 1
ATOM 676 C C . LEU A 1 91 ? -3.131 7.626 10.647 1.00 89.94 91 LEU A C 1
ATOM 678 O O . LEU A 1 91 ? -3.500 8.055 11.736 1.00 89.94 91 LEU A O 1
ATOM 682 N N . LEU A 1 92 ? -3.926 6.893 9.861 1.00 87.44 92 LEU A N 1
ATOM 683 C CA . LEU A 1 92 ? -5.287 6.502 10.249 1.00 87.44 92 LEU A CA 1
ATOM 684 C C . LEU A 1 92 ? -5.316 5.383 11.290 1.00 87.44 92 LEU A C 1
ATOM 686 O O . LEU A 1 92 ? -6.220 5.346 12.118 1.00 87.44 92 LEU A O 1
ATOM 690 N N . TYR A 1 93 ? -4.357 4.464 11.215 1.00 88.00 93 TYR A N 1
ATOM 691 C CA . TYR A 1 93 ? -4.384 3.198 11.937 1.00 88.00 93 TYR A CA 1
ATOM 692 C C . TYR A 1 93 ? -3.038 2.874 12.613 1.00 88.00 93 TYR A C 1
ATOM 694 O O . TYR A 1 93 ? -2.478 1.793 12.390 1.00 88.00 93 TYR A O 1
ATOM 702 N N . PRO A 1 94 ? -2.488 3.769 13.459 1.00 85.31 94 PRO A N 1
ATOM 703 C CA . PRO A 1 94 ? -1.195 3.560 14.112 1.00 85.31 94 PRO A CA 1
ATOM 704 C C . PRO A 1 94 ? -1.196 2.361 15.071 1.00 85.31 94 PRO A C 1
ATOM 706 O O . PRO A 1 94 ? -0.147 1.756 15.303 1.00 85.31 94 PRO A O 1
ATOM 709 N N . ARG A 1 95 ? -2.360 1.994 15.625 1.00 81.88 95 ARG A N 1
ATOM 710 C CA . ARG A 1 95 ? -2.511 0.871 16.565 1.00 81.88 95 ARG A CA 1
ATOM 711 C C . ARG A 1 95 ? -3.012 -0.415 15.913 1.00 81.88 95 ARG A C 1
ATOM 713 O O . ARG A 1 95 ? -3.133 -1.431 16.602 1.00 81.88 95 ARG A O 1
ATOM 720 N N . ALA A 1 96 ? -3.289 -0.404 14.609 1.00 83.62 96 ALA A N 1
ATOM 721 C CA . ALA A 1 96 ? -3.734 -1.604 13.918 1.00 83.62 96 ALA A CA 1
ATOM 722 C C . ALA A 1 96 ? -2.659 -2.695 13.936 1.00 83.62 96 ALA A C 1
ATOM 724 O O . ALA A 1 96 ? -1.451 -2.436 13.948 1.00 83.62 96 ALA A O 1
ATOM 725 N N . ARG A 1 97 ? -3.121 -3.943 13.926 1.00 81.12 97 ARG A N 1
ATOM 726 C CA . ARG A 1 97 ? -2.272 -5.132 13.901 1.00 81.12 97 ARG A CA 1
ATOM 727 C C . ARG A 1 97 ? -2.490 -5.890 12.603 1.00 81.12 97 ARG A C 1
ATOM 729 O O . ARG A 1 97 ? -3.604 -5.946 12.085 1.00 81.12 97 ARG A O 1
ATOM 736 N N . VAL A 1 98 ? -1.417 -6.470 12.087 1.00 78.50 98 VAL A N 1
ATOM 737 C CA . VAL A 1 98 ? -1.420 -7.319 10.902 1.00 78.50 98 VAL A CA 1
ATOM 738 C C . VAL A 1 98 ? -1.347 -8.764 11.350 1.00 78.50 98 VAL A C 1
ATOM 740 O O . VAL A 1 98 ? -0.401 -9.181 12.027 1.00 78.50 98 VAL A O 1
ATOM 743 N N . VAL A 1 99 ? -2.349 -9.532 10.942 1.00 72.38 99 VAL A N 1
ATOM 744 C CA . VAL A 1 99 ? -2.383 -10.974 11.126 1.00 72.38 99 VAL A CA 1
ATOM 745 C C . VAL A 1 99 ? -1.344 -11.572 10.189 1.00 72.38 99 VAL A C 1
ATOM 747 O O . VAL A 1 99 ? -1.485 -11.585 8.960 1.00 72.38 99 VAL A O 1
ATOM 750 N N . THR A 1 100 ? -0.255 -12.031 10.791 1.00 62.03 100 THR A N 1
ATOM 751 C CA . THR A 1 100 ? 0.868 -12.623 10.080 1.00 62.03 100 THR A CA 1
ATOM 752 C C . THR A 1 100 ? 0.820 -14.129 10.261 1.00 62.03 100 THR A C 1
ATOM 754 O O . THR A 1 100 ? 0.802 -14.632 11.386 1.00 62.03 100 THR A O 1
ATOM 757 N N . LEU A 1 101 ? 0.814 -14.868 9.150 1.00 54.59 101 LEU A N 1
ATOM 758 C CA . LEU A 1 101 ? 0.908 -16.319 9.199 1.00 54.59 101 LEU A CA 1
ATOM 759 C C . LEU A 1 101 ? 2.372 -16.706 9.410 1.00 54.59 101 LEU A C 1
ATOM 761 O O . LEU A 1 101 ? 3.244 -16.458 8.564 1.00 54.59 101 LEU A O 1
ATOM 765 N N . SER A 1 102 ? 2.659 -17.310 10.560 1.00 46.72 102 SER A N 1
ATOM 766 C CA . SER A 1 102 ? 3.946 -17.951 10.786 1.00 46.72 102 SER A CA 1
ATOM 767 C C . SER A 1 102 ? 3.965 -19.302 10.070 1.00 46.72 102 SER A C 1
ATOM 769 O O . SER A 1 102 ? 3.238 -20.220 10.435 1.00 46.72 102 SER A O 1
ATOM 771 N N . VAL A 1 103 ? 4.790 -19.425 9.028 1.00 47.84 103 VAL A N 1
ATOM 772 C CA . VAL A 1 103 ? 5.039 -20.689 8.318 1.00 47.84 103 VAL A CA 1
ATOM 773 C C . VAL A 1 103 ? 6.148 -21.444 9.060 1.00 47.84 103 VAL A C 1
ATOM 775 O O . VAL A 1 103 ? 7.283 -21.517 8.599 1.00 47.84 103 VAL A O 1
ATOM 778 N N . ILE A 1 104 ? 5.849 -21.937 10.262 1.00 50.34 104 ILE A N 1
ATOM 779 C CA . ILE A 1 104 ? 6.636 -22.995 10.913 1.00 50.34 104 ILE A CA 1
ATOM 780 C C . ILE A 1 104 ? 5.951 -24.312 10.521 1.00 50.34 104 ILE A C 1
ATOM 782 O O . ILE A 1 104 ? 4.737 -24.409 10.703 1.00 50.34 104 ILE A O 1
ATOM 786 N N . PRO A 1 105 ? 6.663 -25.332 10.001 1.00 48.62 105 PRO A N 1
ATOM 787 C CA . PRO A 1 105 ? 6.022 -26.493 9.373 1.00 48.62 105 PRO A CA 1
ATOM 788 C C . PRO A 1 105 ? 5.195 -27.384 10.322 1.00 48.62 105 PRO A C 1
ATOM 790 O O . PRO A 1 105 ? 4.546 -28.307 9.849 1.00 48.62 105 PRO A O 1
ATOM 793 N N . PHE A 1 106 ? 5.170 -27.112 11.632 1.00 43.69 106 PHE A N 1
ATOM 794 C CA . PHE A 1 106 ? 4.424 -27.899 12.625 1.00 43.69 106 PHE A CA 1
ATOM 795 C C . PHE A 1 106 ? 3.409 -27.104 13.470 1.00 43.69 106 PHE A C 1
ATOM 797 O O . PHE A 1 106 ? 2.673 -27.709 14.244 1.00 43.69 106 PHE A O 1
ATOM 804 N N . ALA A 1 107 ? 3.322 -25.776 13.327 1.00 43.25 107 ALA A N 1
ATOM 805 C CA . ALA A 1 107 ? 2.350 -24.958 14.059 1.00 43.25 107 ALA A CA 1
ATOM 806 C C . ALA A 1 107 ? 2.046 -23.664 13.288 1.00 43.25 107 ALA A C 1
ATOM 808 O O . ALA A 1 107 ? 2.814 -22.703 13.332 1.00 43.25 107 ALA A O 1
ATOM 809 N N . ALA A 1 108 ? 0.918 -23.639 12.577 1.00 51.12 108 ALA A N 1
ATOM 810 C CA . ALA A 1 108 ? 0.392 -22.438 11.935 1.00 51.12 108 ALA A CA 1
ATOM 811 C C . ALA A 1 108 ? -0.226 -21.504 12.992 1.00 51.12 108 ALA A C 1
ATOM 813 O O . ALA A 1 108 ? -1.444 -21.397 13.112 1.00 51.12 108 ALA A O 1
ATOM 814 N N . THR A 1 109 ? 0.604 -20.857 13.809 1.00 53.88 109 THR A N 1
ATOM 815 C CA . THR A 1 109 ? 0.143 -19.855 14.776 1.00 53.88 109 THR A CA 1
ATOM 816 C C . THR A 1 109 ? 0.034 -18.494 14.093 1.00 53.88 109 THR A C 1
ATOM 818 O O . THR A 1 109 ? 1.003 -17.985 13.522 1.00 53.88 109 THR A O 1
ATOM 821 N N . ALA A 1 110 ? -1.161 -17.901 14.136 1.00 56.94 110 ALA A N 1
ATOM 822 C CA . ALA A 1 110 ? -1.381 -16.521 13.725 1.00 56.94 110 ALA A CA 1
ATOM 823 C C . ALA A 1 110 ? -0.751 -15.595 14.774 1.00 56.94 110 ALA A C 1
ATOM 825 O O . ALA A 1 110 ? -1.156 -15.607 15.936 1.00 56.94 110 ALA A O 1
ATOM 826 N N . ILE A 1 111 ? 0.263 -14.827 14.375 1.00 66.75 111 ILE A N 1
ATOM 827 C CA . ILE A 1 111 ? 0.895 -13.827 15.239 1.00 66.75 111 ILE A CA 1
ATOM 828 C C . ILE A 1 111 ? 0.438 -12.456 14.755 1.00 66.75 111 ILE A C 1
ATOM 830 O O . ILE A 1 111 ? 0.611 -12.099 13.588 1.00 66.75 111 ILE A O 1
ATOM 834 N N . GLU A 1 112 ? -0.156 -11.689 15.658 1.00 74.94 112 GLU A N 1
ATOM 835 C CA . GLU A 1 112 ? -0.529 -10.304 15.409 1.00 74.94 112 GLU A CA 1
ATOM 836 C C . GLU A 1 112 ? 0.687 -9.406 15.625 1.00 74.94 112 GLU A C 1
ATOM 838 O O . GLU A 1 112 ? 1.120 -9.182 16.757 1.00 74.94 112 GLU A O 1
ATOM 843 N N . LEU A 1 113 ? 1.249 -8.886 14.538 1.00 74.69 113 LEU A N 1
ATOM 844 C CA . LEU A 1 113 ? 2.333 -7.911 14.606 1.00 74.69 113 LEU A CA 1
ATOM 845 C C . LEU A 1 113 ? 1.763 -6.492 14.477 1.00 74.69 113 LEU A C 1
ATOM 847 O O . LEU A 1 113 ? 0.823 -6.287 13.708 1.00 74.69 113 LEU A O 1
ATOM 851 N N . PRO A 1 114 ? 2.302 -5.493 15.196 1.00 82.06 114 PRO A N 1
ATOM 852 C CA . PRO A 1 114 ? 1.902 -4.102 14.999 1.00 82.06 114 PRO A CA 1
ATOM 853 C C . PRO A 1 114 ? 2.127 -3.677 13.538 1.00 82.06 114 PRO A C 1
ATOM 855 O O . PRO A 1 114 ? 3.140 -4.027 12.929 1.00 82.06 114 PRO A O 1
ATOM 858 N N . ALA A 1 115 ? 1.183 -2.925 12.966 1.00 82.62 115 ALA A N 1
ATOM 859 C CA . ALA A 1 115 ? 1.235 -2.521 11.561 1.00 82.62 115 ALA A CA 1
ATOM 860 C C . ALA A 1 115 ? 2.379 -1.541 11.276 1.00 82.62 115 ALA A C 1
ATOM 862 O O . ALA A 1 115 ? 2.997 -1.628 10.219 1.00 82.62 115 ALA A O 1
ATOM 863 N N . LEU A 1 116 ? 2.706 -0.649 12.221 1.00 84.44 116 LEU A N 1
ATOM 864 C CA . LEU A 1 116 ? 3.736 0.377 12.029 1.00 84.44 116 LEU A CA 1
ATOM 865 C C . LEU A 1 116 ? 5.112 -0.202 11.660 1.00 84.44 116 LEU A C 1
ATOM 867 O O . LEU A 1 116 ? 5.662 0.261 10.669 1.00 84.44 116 LEU A O 1
ATOM 871 N N . PRO A 1 117 ? 5.667 -1.225 12.342 1.00 84.31 117 PRO A N 1
ATOM 872 C CA . PRO A 1 117 ? 6.906 -1.865 11.893 1.00 84.31 117 PRO A CA 1
ATOM 873 C C . PRO A 1 117 ? 6.836 -2.483 10.495 1.00 84.31 117 PRO A C 1
ATOM 875 O O . PRO A 1 117 ? 7.820 -2.439 9.764 1.00 84.31 117 PRO A O 1
ATOM 878 N N . ILE A 1 118 ? 5.685 -3.032 10.096 1.00 83.69 118 ILE A N 1
ATOM 879 C CA . ILE A 1 118 ? 5.507 -3.625 8.762 1.00 83.69 118 ILE A CA 1
ATOM 880 C C . ILE A 1 118 ? 5.470 -2.523 7.700 1.00 83.69 118 ILE A C 1
ATOM 882 O O . ILE A 1 118 ? 6.124 -2.640 6.670 1.00 83.69 118 ILE A O 1
ATOM 886 N N . LEU A 1 119 ? 4.771 -1.420 7.966 1.00 85.38 119 LEU A N 1
ATOM 887 C CA . LEU A 1 119 ? 4.765 -0.235 7.104 1.00 85.38 119 LEU A CA 1
ATOM 888 C C . LEU A 1 119 ? 6.145 0.419 7.045 1.00 85.38 119 LEU A C 1
ATOM 890 O O . LEU A 1 119 ? 6.614 0.779 5.972 1.00 85.38 119 LEU A O 1
ATOM 894 N N . ALA A 1 120 ? 6.831 0.516 8.182 1.00 85.75 120 ALA A N 1
ATOM 895 C CA . ALA A 1 120 ? 8.185 1.038 8.261 1.00 85.75 120 ALA A CA 1
ATOM 896 C C . ALA A 1 120 ? 9.178 0.159 7.499 1.00 85.75 120 ALA A C 1
ATOM 898 O O . ALA A 1 120 ? 10.140 0.703 6.977 1.00 85.75 120 ALA A O 1
ATOM 899 N N . LEU A 1 121 ? 8.937 -1.156 7.386 1.00 85.81 121 LEU A N 1
ATOM 900 C CA . LEU A 1 121 ? 9.747 -2.078 6.584 1.00 85.81 121 LEU A CA 1
ATOM 901 C C . LEU A 1 121 ? 9.631 -1.808 5.077 1.00 85.81 121 LEU A C 1
ATOM 903 O O . LEU A 1 121 ? 10.570 -2.107 4.345 1.00 85.81 121 LEU A O 1
ATOM 907 N N . PHE A 1 122 ? 8.541 -1.195 4.606 1.00 86.44 122 PHE A N 1
ATOM 908 C CA . PHE A 1 122 ? 8.388 -0.830 3.196 1.00 86.44 122 PHE A CA 1
ATOM 909 C C . PHE A 1 122 ? 9.513 0.106 2.726 1.00 86.44 122 PHE A C 1
ATOM 911 O O . PHE A 1 122 ? 10.144 -0.157 1.711 1.00 86.44 122 PHE A O 1
ATOM 918 N N . LEU A 1 123 ? 9.832 1.155 3.488 1.00 87.00 123 LEU A N 1
ATOM 919 C CA . LEU A 1 123 ? 10.848 2.151 3.115 1.00 87.00 123 LEU A CA 1
ATOM 920 C C . LEU A 1 123 ? 12.275 1.582 2.933 1.00 87.00 123 LEU A C 1
ATOM 922 O O . LEU A 1 123 ? 12.863 1.812 1.876 1.00 87.00 123 LEU A O 1
ATOM 926 N N . PRO A 1 124 ? 12.867 0.838 3.892 1.00 85.88 124 PRO A N 1
ATOM 927 C CA . PRO A 1 124 ? 14.190 0.251 3.723 1.00 85.88 124 PRO A CA 1
ATOM 928 C C . PRO A 1 124 ? 14.194 -0.815 2.630 1.00 85.88 124 PRO A C 1
ATOM 930 O O . PRO A 1 124 ? 15.182 -0.934 1.917 1.00 85.88 124 PRO A O 1
ATOM 933 N N . VAL A 1 125 ? 13.095 -1.547 2.442 1.00 84.44 125 VAL A N 1
ATOM 934 C CA . VAL A 1 125 ? 12.965 -2.502 1.338 1.00 84.44 125 VAL A CA 1
ATOM 935 C C . VAL A 1 125 ? 13.045 -1.788 -0.020 1.00 84.44 125 VAL A C 1
ATOM 937 O O . VAL A 1 125 ? 13.781 -2.242 -0.892 1.00 84.44 125 VAL A O 1
ATOM 940 N N . GLN A 1 126 ? 12.410 -0.621 -0.174 1.00 82.75 126 GLN A N 1
ATOM 941 C CA . GLN A 1 126 ? 12.574 0.202 -1.380 1.00 82.75 126 GLN A CA 1
ATOM 942 C C . GLN A 1 126 ? 14.008 0.721 -1.545 1.00 82.75 126 GLN A C 1
ATOM 944 O O . GLN A 1 126 ? 14.545 0.694 -2.649 1.00 82.75 126 GLN A O 1
ATOM 949 N N . ALA A 1 127 ? 14.654 1.129 -0.448 1.00 83.88 127 ALA A N 1
ATOM 950 C CA . ALA A 1 127 ? 16.040 1.599 -0.456 1.00 83.88 127 ALA A CA 1
ATOM 951 C C . ALA A 1 127 ? 17.055 0.529 -0.887 1.00 83.88 127 ALA A C 1
ATOM 953 O O . ALA A 1 127 ? 18.102 0.873 -1.435 1.00 83.88 127 ALA A O 1
ATOM 954 N N . LEU A 1 128 ? 16.765 -0.746 -0.607 1.00 83.69 128 LEU A N 1
ATOM 955 C CA . LEU A 1 128 ? 17.624 -1.875 -0.964 1.00 83.69 128 LEU A CA 1
ATOM 956 C C . LEU A 1 128 ? 17.585 -2.197 -2.458 1.00 83.69 128 LEU A C 1
ATOM 958 O O . LEU A 1 128 ? 18.587 -2.677 -2.982 1.00 83.69 128 LEU A O 1
ATOM 962 N N . TRP A 1 129 ? 16.458 -1.945 -3.128 1.00 77.50 129 TRP A N 1
ATOM 963 C CA . TRP A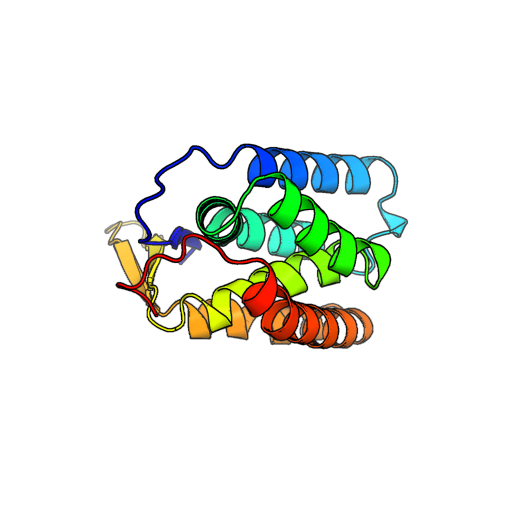 1 129 ? 16.374 -2.107 -4.577 1.00 77.50 129 TRP A CA 1
ATOM 964 C C . TRP A 1 129 ? 16.954 -0.903 -5.295 1.00 77.50 129 TRP A C 1
ATOM 966 O O . TRP A 1 129 ? 17.941 -1.060 -6.005 1.00 77.50 129 TRP A O 1
ATOM 976 N N . GLU A 1 130 ? 16.403 0.291 -5.068 1.00 77.44 130 GLU A N 1
A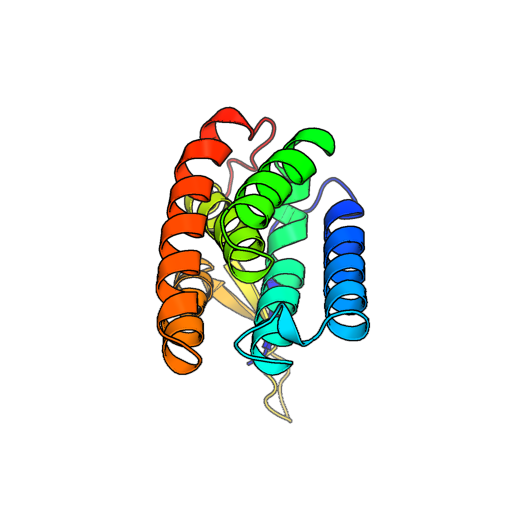TOM 977 C CA . GLU A 1 130 ? 16.875 1.502 -5.736 1.00 77.44 130 GLU A CA 1
ATOM 978 C C . GLU A 1 130 ? 16.682 2.765 -4.891 1.00 77.44 130 GLU A C 1
ATOM 980 O O . GLU A 1 130 ? 15.646 2.992 -4.262 1.00 77.44 130 GLU A O 1
ATOM 985 N N . ARG A 1 131 ? 17.683 3.655 -4.913 1.00 73.44 131 ARG A N 1
ATOM 986 C CA . ARG A 1 131 ? 17.646 4.909 -4.140 1.00 73.44 131 ARG A CA 1
ATOM 987 C C . ARG A 1 131 ? 16.580 5.889 -4.626 1.00 73.44 131 ARG A C 1
ATOM 989 O O . ARG A 1 131 ? 16.028 6.618 -3.804 1.00 73.44 131 ARG A O 1
ATOM 996 N N . GLU A 1 132 ? 16.263 5.895 -5.918 1.00 75.38 132 GLU A N 1
ATOM 997 C CA . GLU A 1 132 ? 15.188 6.739 -6.458 1.00 75.38 132 GLU A CA 1
ATOM 998 C C . GLU A 1 132 ? 13.814 6.285 -5.951 1.00 75.38 132 GLU A C 1
ATOM 1000 O O . GLU A 1 132 ? 12.984 7.107 -5.552 1.00 75.38 132 GLU A O 1
ATOM 1005 N N . CYS A 1 133 ? 13.629 4.971 -5.819 1.00 76.62 133 CYS A N 1
ATOM 1006 C CA . CYS A 1 133 ? 12.426 4.375 -5.258 1.00 76.62 133 CYS A CA 1
ATOM 1007 C C . CYS A 1 133 ? 12.204 4.770 -3.784 1.00 76.62 133 CYS A C 1
ATOM 1009 O O . CYS A 1 133 ? 11.069 5.012 -3.367 1.00 76.62 133 CYS A O 1
ATOM 1011 N N . LEU A 1 134 ? 13.275 4.911 -2.992 1.00 83.69 134 LEU A N 1
ATOM 1012 C CA . LEU A 1 134 ? 13.182 5.402 -1.611 1.00 83.69 134 LEU A CA 1
ATOM 1013 C C . LEU A 1 134 ? 12.655 6.841 -1.546 1.00 83.69 134 LEU A C 1
ATOM 1015 O O . LEU A 1 134 ? 11.800 7.139 -0.711 1.00 83.69 134 LEU A O 1
ATOM 1019 N N . PHE A 1 135 ? 13.154 7.737 -2.403 1.00 86.38 135 PHE A N 1
ATOM 1020 C CA . PHE A 1 135 ? 12.691 9.126 -2.425 1.00 86.38 135 PHE A CA 1
ATOM 1021 C C . PHE A 1 135 ? 11.204 9.202 -2.780 1.00 86.38 135 PHE A C 1
ATOM 1023 O O . PHE A 1 135 ? 10.432 9.843 -2.068 1.00 86.38 135 PHE A O 1
ATOM 1030 N N . GLN A 1 136 ? 10.793 8.481 -3.824 1.00 88.38 136 GLN A N 1
ATOM 1031 C CA . GLN A 1 136 ? 9.393 8.360 -4.233 1.00 88.38 136 GLN A CA 1
ATOM 1032 C C . GLN A 1 136 ? 8.517 7.771 -3.122 1.00 88.38 136 GLN A C 1
ATOM 1034 O O . GLN A 1 136 ? 7.409 8.249 -2.885 1.00 88.38 136 GLN A O 1
ATOM 1039 N N . ALA A 1 137 ? 9.015 6.764 -2.400 1.00 88.25 137 ALA A N 1
ATOM 1040 C CA . ALA A 1 137 ? 8.296 6.149 -1.294 1.00 88.25 137 ALA A CA 1
ATOM 1041 C C . ALA A 1 137 ? 8.138 7.106 -0.102 1.00 88.25 137 ALA A C 1
ATOM 1043 O O . ALA A 1 137 ? 7.052 7.212 0.469 1.00 88.25 137 ALA A O 1
ATOM 1044 N N . LEU A 1 138 ? 9.187 7.843 0.266 1.00 90.12 138 LEU A N 1
ATOM 1045 C CA . LEU A 1 138 ? 9.123 8.850 1.329 1.00 90.12 138 LEU A CA 1
ATOM 1046 C C . LEU A 1 138 ? 8.186 10.001 0.953 1.00 90.12 138 LEU A C 1
ATOM 1048 O O . LEU A 1 138 ? 7.301 10.354 1.734 1.00 90.12 138 LEU A O 1
ATOM 1052 N N . ALA A 1 139 ? 8.346 10.553 -0.250 1.00 90.50 139 ALA A N 1
ATOM 1053 C CA . ALA A 1 139 ? 7.519 11.645 -0.750 1.00 90.50 139 ALA A CA 1
ATOM 1054 C C . ALA A 1 139 ? 6.052 11.213 -0.882 1.00 90.50 139 ALA A C 1
ATOM 1056 O O . ALA A 1 139 ? 5.160 11.894 -0.377 1.00 90.50 139 ALA A O 1
ATOM 1057 N N . GLY A 1 140 ? 5.804 10.039 -1.466 1.00 90.69 140 GLY A N 1
ATOM 1058 C CA . GLY A 1 140 ? 4.483 9.431 -1.551 1.00 90.69 140 GLY A CA 1
ATOM 1059 C C . GLY A 1 140 ? 3.852 9.257 -0.172 1.00 90.69 140 GLY A C 1
ATOM 1060 O O . GLY A 1 140 ? 2.734 9.725 0.034 1.00 90.69 140 GLY A O 1
ATOM 1061 N N . SER A 1 141 ? 4.578 8.684 0.794 1.00 92.31 141 SER A N 1
ATOM 1062 C CA . SER A 1 141 ? 4.093 8.486 2.171 1.00 92.31 141 SER A CA 1
ATOM 1063 C C . SER A 1 141 ? 3.732 9.801 2.862 1.00 92.31 141 SER A C 1
ATOM 1065 O O . SER A 1 141 ? 2.697 9.884 3.524 1.00 92.31 141 SER A O 1
ATOM 1067 N N . LEU A 1 142 ? 4.540 10.849 2.679 1.00 92.25 142 LEU A N 1
ATOM 1068 C CA . LEU A 1 142 ? 4.255 12.189 3.201 1.00 92.25 142 LEU A CA 1
ATOM 1069 C C . LEU A 1 142 ? 2.982 12.780 2.586 1.00 92.25 142 LEU A C 1
ATOM 1071 O O . LEU A 1 142 ? 2.122 13.262 3.325 1.00 92.25 142 LEU A O 1
ATOM 1075 N N . ILE A 1 143 ? 2.820 12.684 1.262 1.00 92.44 143 ILE A N 1
ATOM 1076 C CA . ILE A 1 143 ? 1.585 13.098 0.576 1.00 92.44 143 ILE A CA 1
ATOM 1077 C C . ILE A 1 143 ? 0.393 12.329 1.145 1.00 92.44 143 ILE A C 1
ATOM 1079 O O . ILE A 1 143 ? -0.625 12.932 1.472 1.00 92.44 143 ILE A O 1
ATOM 1083 N N . GLY A 1 144 ? 0.543 11.019 1.334 1.00 90.81 144 GLY A N 1
ATOM 1084 C CA . GLY A 1 144 ? -0.459 10.153 1.944 1.00 90.81 144 GLY A CA 1
ATOM 1085 C C . GLY A 1 144 ? -0.925 10.661 3.298 1.00 90.81 144 GLY A C 1
ATOM 1086 O O . GLY A 1 144 ? -2.112 10.909 3.489 1.00 90.81 144 GLY A O 1
ATOM 1087 N N . MET A 1 145 ? 0.016 10.889 4.214 1.00 91.69 145 MET A N 1
ATOM 1088 C CA . MET A 1 145 ? -0.267 11.397 5.561 1.00 91.69 145 MET A CA 1
ATOM 1089 C C . MET A 1 145 ? -0.973 12.761 5.551 1.00 91.69 145 MET A C 1
ATOM 1091 O O . MET A 1 145 ? -1.803 13.036 6.415 1.00 91.69 145 MET A O 1
ATOM 1095 N N . ILE A 1 146 ? -0.673 13.627 4.585 1.00 91.12 146 ILE A N 1
ATOM 1096 C CA . ILE A 1 146 ? -1.301 14.951 4.496 1.00 91.12 146 ILE A CA 1
ATOM 1097 C C . ILE A 1 146 ? -2.708 14.839 3.898 1.00 91.12 146 ILE A C 1
ATOM 1099 O O . ILE A 1 146 ? -3.683 15.316 4.483 1.00 91.12 146 ILE A O 1
ATOM 1103 N N . VAL A 1 147 ? -2.822 14.188 2.741 1.00 89.31 147 VAL A N 1
ATOM 1104 C CA . VAL A 1 147 ? -4.053 14.129 1.944 1.00 89.31 147 VAL A CA 1
ATOM 1105 C C . VAL A 1 147 ? -5.113 13.258 2.618 1.00 89.31 147 VAL A C 1
ATOM 1107 O O . VAL A 1 147 ? -6.303 13.572 2.547 1.00 89.31 147 VAL A O 1
ATOM 1110 N N . ILE A 1 148 ? -4.712 12.202 3.333 1.00 89.69 148 ILE A N 1
ATOM 1111 C CA . ILE A 1 148 ? -5.659 11.289 3.983 1.00 89.69 148 ILE A CA 1
ATOM 1112 C C . ILE A 1 148 ? -6.554 12.010 4.996 1.00 89.69 148 ILE A C 1
ATOM 1114 O O . ILE A 1 148 ? -7.733 11.687 5.083 1.00 89.69 148 ILE A O 1
ATOM 1118 N N . LYS A 1 149 ? -6.055 13.041 5.694 1.00 85.75 149 LYS A N 1
ATOM 1119 C CA . LYS A 1 149 ? -6.863 13.825 6.647 1.00 85.75 149 LYS A CA 1
ATOM 1120 C C . LYS A 1 149 ? -8.002 14.588 5.973 1.00 85.75 149 LYS A C 1
ATOM 1122 O O . LYS A 1 149 ? -9.006 14.871 6.613 1.00 85.75 149 LYS A O 1
ATOM 1127 N N . MET A 1 150 ? -7.844 14.926 4.696 1.00 88.19 150 MET A N 1
ATOM 1128 C CA . MET A 1 150 ? -8.858 15.629 3.908 1.00 88.19 150 MET A CA 1
ATOM 1129 C C . MET A 1 150 ? -9.844 14.659 3.243 1.00 88.19 150 MET A C 1
ATOM 1131 O O . MET A 1 150 ? -10.979 15.028 2.945 1.00 88.19 150 MET A O 1
ATOM 1135 N N . LEU A 1 151 ? -9.410 13.421 2.983 1.00 87.62 151 LEU A N 1
ATOM 1136 C CA . LEU A 1 151 ? -10.165 12.434 2.210 1.00 87.62 151 LEU A CA 1
ATOM 1137 C C . LEU A 1 151 ? -10.823 11.335 3.056 1.00 87.62 151 LEU A C 1
ATOM 1139 O O . LEU A 1 151 ? -11.819 10.754 2.613 1.00 87.62 151 LEU A O 1
ATOM 1143 N N . ALA A 1 152 ? -10.325 11.041 4.251 1.00 8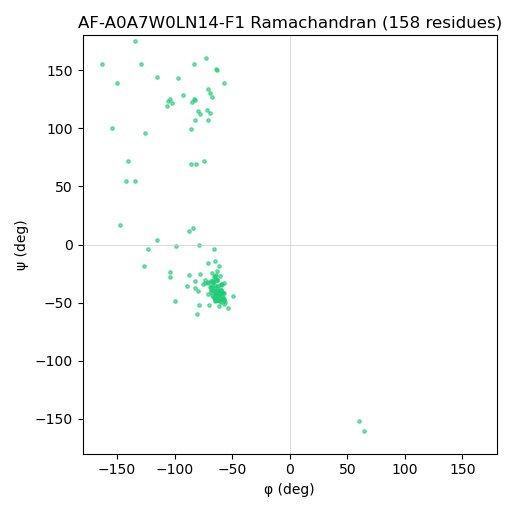4.38 152 ALA A N 1
ATOM 1144 C CA . ALA A 1 152 ? -10.943 10.070 5.143 1.00 84.38 152 ALA A CA 1
ATOM 1145 C C . ALA A 1 152 ? -12.277 10.613 5.667 1.00 84.38 152 ALA A C 1
ATOM 1147 O O . ALA A 1 152 ? -12.365 11.748 6.123 1.00 84.38 152 ALA A O 1
ATOM 1148 N N . ASN A 1 153 ? -13.329 9.799 5.571 1.00 87.75 153 ASN A N 1
ATOM 1149 C CA . ASN A 1 153 ? -14.678 10.187 6.000 1.00 87.75 153 ASN A CA 1
ATOM 1150 C C . ASN A 1 153 ? -15.306 9.194 6.978 1.00 87.75 153 ASN A C 1
ATOM 1152 O O . ASN A 1 153 ? -16.315 9.519 7.596 1.00 87.75 153 ASN A O 1
ATOM 1156 N N . ARG A 1 154 ? -14.785 7.965 7.048 1.00 84.25 154 ARG A N 1
ATOM 1157 C CA . ARG A 1 154 ? -15.316 6.881 7.883 1.00 84.25 154 ARG A CA 1
ATOM 1158 C C . ARG A 1 154 ? -14.173 6.052 8.491 1.00 84.25 154 ARG A C 1
ATOM 1160 O O . ARG A 1 154 ? -14.128 4.847 8.253 1.00 84.25 154 ARG A O 1
ATOM 1167 N N . PRO A 1 155 ? -13.211 6.669 9.201 1.00 83.56 155 PRO A N 1
ATOM 1168 C CA . PRO A 1 155 ? -12.145 5.909 9.843 1.00 83.56 155 PRO A CA 1
ATOM 1169 C C . PRO A 1 155 ? -12.715 4.985 10.929 1.00 83.56 155 PRO A C 1
ATOM 1171 O O . PRO A 1 155 ? -13.740 5.279 11.541 1.00 83.56 155 PRO A O 1
ATOM 1174 N N . HIS A 1 156 ? -12.039 3.861 11.163 1.00 80.62 156 HIS A N 1
ATOM 1175 C CA . HIS A 1 156 ? -12.349 2.974 12.286 1.00 80.62 156 HIS A CA 1
ATOM 1176 C C . HIS A 1 156 ? -11.600 3.498 13.512 1.00 80.62 156 HIS A C 1
ATOM 1178 O O . HIS A 1 156 ? -10.394 3.287 13.636 1.00 80.62 156 HIS A O 1
ATOM 1184 N N . GLU A 1 157 ? -12.305 4.236 14.369 1.00 79.50 157 GLU A N 1
ATOM 1185 C CA . GLU A 1 157 ? -11.726 4.974 15.504 1.00 79.50 157 GLU A CA 1
ATOM 1186 C C . GLU A 1 157 ? -11.070 4.063 16.551 1.00 79.50 157 GLU A C 1
ATOM 1188 O O . GLU A 1 157 ? -10.146 4.489 17.238 1.00 79.50 157 GLU A O 1
ATOM 1193 N N . ASP A 1 158 ? -11.468 2.790 16.608 1.00 80.00 158 ASP A N 1
ATOM 1194 C CA . ASP A 1 158 ? -10.921 1.791 17.535 1.00 80.00 158 ASP A CA 1
ATOM 1195 C C . ASP A 1 158 ? -9.412 1.530 17.339 1.00 80.00 158 ASP A C 1
ATOM 1197 O O . ASP A 1 158 ? -8.743 1.004 18.232 1.00 80.00 158 ASP A O 1
ATOM 1201 N N . TYR A 1 159 ? -8.862 1.901 16.177 1.00 76.62 159 TYR A N 1
ATOM 1202 C CA . TYR A 1 159 ? -7.466 1.657 15.793 1.00 76.62 159 TYR A CA 1
ATOM 1203 C C . TYR A 1 159 ? -6.632 2.940 15.606 1.00 76.62 159 TYR A C 1
ATOM 1205 O O . TYR A 1 159 ? -5.461 2.839 15.209 1.00 76.62 159 TYR A O 1
ATOM 1213 N N . ALA A 1 160 ? -7.224 4.112 15.875 1.00 74.19 160 ALA A N 1
ATOM 1214 C CA . ALA A 1 160 ? -6.592 5.431 15.775 1.00 74.19 160 ALA A CA 1
ATOM 1215 C C . ALA A 1 160 ? -5.633 5.739 16.942 1.00 74.19 160 ALA A C 1
ATOM 1217 O O . ALA A 1 160 ? -5.742 5.121 18.032 1.00 74.19 160 ALA A O 1
#

Sequence (160 aa):
MAPLKDNIEKRRFPVLTLVVIAGNAVLYGVRPESFDGGIAQLLVALGFLWIFGGSIEDSMSPWRFVLLYGAGFAAFGVSGAVATLLGGYALLYPRARVVTLSVIPFAATAIELPALPILALFLPVQALWERECLFQALAGSLIGMIVIKMLANRPHEDYA

Nearest PDB structures (foldseek):
  6zvk-assembly1_N3  TM=2.330E-01  e=4.729E+00  Oryctolagus cuniculus

Solvent-accessible surface area (backbone atoms only — not comparable to full-atom values): 8326 Å² total; per-residue (Å²): 111,50,77,62,32,50,74,71,87,68,91,53,82,46,59,66,40,52,51,49,46,52,48,51,54,49,44,43,74,77,43,50,86,77,38,92,56,41,70,63,47,48,51,52,46,45,50,51,39,64,35,48,32,33,57,52,43,52,20,29,50,73,69,46,43,52,51,50,37,48,53,15,30,76,75,41,34,68,62,3,12,47,23,10,51,51,24,23,40,52,66,54,32,55,67,32,34,28,39,20,43,34,82,46,102,88,55,80,50,76,45,76,40,61,34,51,65,59,59,58,46,49,52,60,55,33,44,70,69,35,66,69,50,26,52,31,29,53,53,15,17,52,50,12,46,59,51,37,73,77,48,53,77,48,69,66,71,93,25,85